Protein AF-A0A0J6RA51-F1 (afdb_monomer_lite)

Sequence (101 aa):
MATGAFDADDADVRNNLGLMGLLDVNSGDGRYRLTATLEPEIEGVDDVQAWVLEMELVTLATGQVLRCKQAGVAYAGPTPGSHLRRLLANGQLQGYLQLAA

Radius of gyration: 13.95 Å; chains: 1; bounding box: 34×32×35 Å

pLDDT: mean 75.6, std 16.74, range [30.94, 93.31]

Secondary structure (DSSP, 8-state):
----SB--TT--S---SSS-EEEEEEBTTSSEEEEEEEEE---SS-S--EEEEEEEEEETTTTEEEEEEEEEEE--SS-HHHHHHHHHHTTTHHHHHHTT-

Foldseek 3Di:
DDPAQWDQPPQDDPLPPLFKAWGWTAGPVRQKIKIKMKGFDPDDDDDQRKIKIWMWIAGPVPRDIQIFIDIRDDDDDSHVNVVVVVCNNVVVVVVRSVVRD

Structure (mmCIF, N/CA/C/O backbone):
data_AF-A0A0J6RA51-F1
#
_entry.id   AF-A0A0J6RA51-F1
#
loop_
_atom_site.group_PDB
_atom_site.id
_atom_site.type_symbol
_atom_site.label_atom_id
_atom_site.label_alt_id
_atom_site.label_comp_id
_atom_site.label_asym_id
_atom_site.label_entity_id
_atom_site.label_seq_id
_atom_site.pdbx_PDB_ins_code
_atom_site.Cartn_x
_atom_site.Cartn_y
_atom_site.Cartn_z
_atom_site.occupancy
_atom_site.B_iso_or_equiv
_atom_site.auth_seq_id
_atom_site.auth_comp_id
_atom_site.auth_asym_id
_atom_site.auth_atom_id
_atom_site.pdbx_PDB_model_num
ATOM 1 N N . MET A 1 1 ? -7.258 -21.795 6.452 1.00 34.25 1 MET A N 1
ATOM 2 C CA . MET A 1 1 ? -6.183 -20.788 6.545 1.00 34.25 1 MET A CA 1
ATOM 3 C C . MET A 1 1 ? -6.513 -19.699 5.541 1.00 34.25 1 MET A C 1
ATOM 5 O O . MET A 1 1 ? -6.272 -19.897 4.363 1.00 34.25 1 MET A O 1
ATOM 9 N N . ALA A 1 2 ? -7.190 -18.638 5.978 1.00 30.94 2 ALA A N 1
ATOM 10 C CA . ALA A 1 2 ? -7.552 -17.506 5.128 1.00 30.94 2 ALA A CA 1
ATOM 11 C C . ALA A 1 2 ? -6.718 -16.309 5.590 1.00 30.94 2 ALA A C 1
ATOM 13 O O . ALA A 1 2 ? -7.063 -15.616 6.542 1.00 30.94 2 ALA A O 1
ATOM 14 N N . THR A 1 3 ? -5.544 -16.161 4.986 1.00 44.84 3 THR A N 1
ATOM 15 C CA . THR A 1 3 ? -4.705 -14.969 5.097 1.00 44.84 3 THR A CA 1
ATOM 16 C C . THR A 1 3 ? -5.309 -13.904 4.193 1.00 44.84 3 THR A C 1
ATOM 18 O O . THR A 1 3 ? -5.135 -13.953 2.981 1.00 44.84 3 THR A O 1
ATOM 21 N N . GLY A 1 4 ? -6.069 -12.982 4.772 1.00 45.62 4 GLY A N 1
ATOM 22 C CA . GLY A 1 4 ? -6.691 -11.895 4.024 1.00 45.62 4 GLY A CA 1
ATOM 23 C C . GLY A 1 4 ? -7.391 -10.937 4.969 1.00 45.62 4 GLY A C 1
ATOM 24 O O . GLY A 1 4 ? -8.611 -10.913 5.030 1.00 45.62 4 GLY A O 1
ATOM 25 N N . ALA A 1 5 ? -6.616 -10.201 5.770 1.00 58.25 5 ALA A N 1
ATOM 26 C CA . ALA A 1 5 ? -7.166 -9.176 6.655 1.00 58.25 5 ALA A CA 1
ATOM 27 C C . ALA A 1 5 ? -7.679 -7.951 5.884 1.00 58.25 5 ALA A C 1
ATOM 29 O O . ALA A 1 5 ? -8.396 -7.154 6.467 1.00 58.25 5 ALA A O 1
ATOM 30 N N . PHE A 1 6 ? -7.333 -7.804 4.605 1.00 54.84 6 PHE A N 1
ATOM 31 C CA . PHE A 1 6 ? -7.682 -6.665 3.762 1.00 54.84 6 PHE A CA 1
ATOM 32 C C . PHE A 1 6 ? -8.427 -7.166 2.528 1.00 54.84 6 PHE A C 1
ATOM 34 O O . PHE A 1 6 ? -7.920 -8.046 1.830 1.00 54.84 6 PHE A O 1
ATOM 41 N N . ASP A 1 7 ? -9.614 -6.612 2.291 1.00 58.34 7 ASP A N 1
ATOM 42 C CA . ASP A 1 7 ? -10.388 -6.855 1.078 1.00 58.34 7 A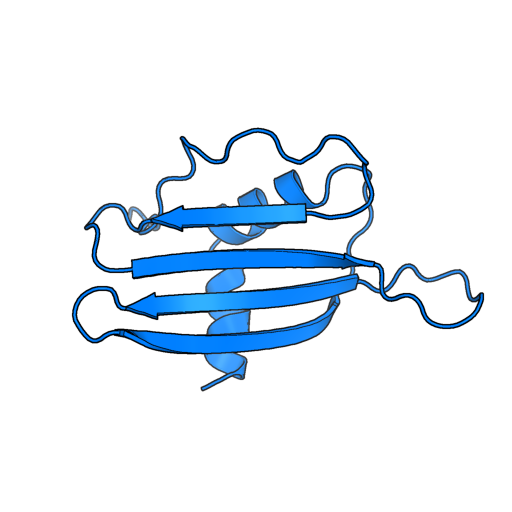SP A CA 1
ATOM 43 C C . ASP A 1 7 ? -10.069 -5.743 0.072 1.00 58.34 7 ASP A C 1
ATOM 45 O O . ASP A 1 7 ? -10.068 -4.561 0.418 1.00 58.34 7 ASP A O 1
ATOM 49 N N . ALA A 1 8 ? -9.691 -6.118 -1.148 1.00 54.72 8 ALA A N 1
ATOM 50 C CA . ALA A 1 8 ? -9.106 -5.205 -2.134 1.00 54.72 8 ALA A CA 1
ATOM 51 C C . ALA A 1 8 ? -10.122 -4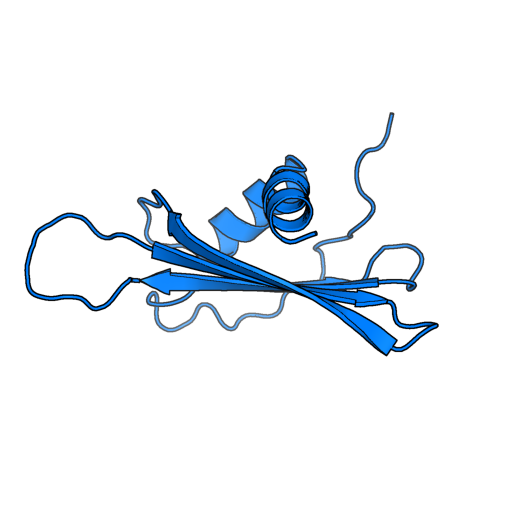.713 -3.184 1.00 54.72 8 ALA A C 1
ATOM 53 O O . ALA A 1 8 ? -9.713 -4.240 -4.250 1.00 54.72 8 ALA A O 1
ATOM 54 N N . ASP A 1 9 ? -11.420 -4.854 -2.902 1.00 53.34 9 ASP A N 1
ATOM 55 C CA . ASP A 1 9 ? -12.499 -4.708 -3.888 1.00 53.34 9 ASP A CA 1
ATOM 56 C C . ASP A 1 9 ? -12.727 -3.252 -4.351 1.00 53.34 9 ASP A C 1
ATOM 58 O O . ASP A 1 9 ? -13.134 -3.034 -5.488 1.00 53.34 9 ASP A O 1
ATOM 62 N N . ASP A 1 10 ? -12.359 -2.246 -3.543 1.00 48.16 10 ASP A N 1
ATOM 63 C CA . ASP A 1 10 ? -12.772 -0.840 -3.754 1.00 48.16 10 ASP A CA 1
ATOM 64 C C . ASP A 1 10 ? -11.610 0.143 -4.034 1.00 48.16 10 ASP A C 1
ATOM 66 O O . ASP A 1 10 ? -11.650 1.331 -3.711 1.00 48.16 10 ASP A O 1
ATOM 70 N N . ALA A 1 11 ? -10.512 -0.345 -4.621 1.00 46.78 11 ALA A N 1
ATOM 71 C CA . ALA A 1 11 ? -9.385 0.504 -5.016 1.00 46.78 11 ALA A CA 1
ATOM 72 C C . ALA A 1 11 ? -9.688 1.214 -6.350 1.00 46.78 11 ALA A C 1
ATOM 74 O O . ALA A 1 11 ? -9.282 0.764 -7.430 1.00 46.78 11 ALA A O 1
ATOM 75 N N . ASP A 1 12 ? -10.429 2.313 -6.242 1.00 50.12 12 ASP A N 1
ATOM 76 C CA . ASP A 1 12 ? -10.899 3.137 -7.347 1.00 50.12 12 ASP A CA 1
ATOM 77 C C . ASP A 1 12 ? -9.761 3.757 -8.185 1.00 50.12 12 ASP A C 1
ATOM 79 O O . ASP A 1 12 ? -8.634 4.013 -7.745 1.00 50.12 12 ASP A O 1
ATOM 83 N N . VAL A 1 13 ? -10.070 3.965 -9.458 1.00 43.91 13 VAL A N 1
ATOM 84 C CA . VAL A 1 13 ? -9.149 4.165 -10.582 1.00 43.91 13 VAL A CA 1
ATOM 85 C C . VAL A 1 13 ? -8.402 5.508 -10.508 1.00 43.91 13 VAL A C 1
ATOM 87 O O . VAL A 1 13 ? -8.811 6.504 -11.097 1.00 43.91 13 VAL A O 1
ATOM 90 N N . ARG A 1 14 ? -7.234 5.544 -9.853 1.00 45.75 14 ARG A N 1
ATOM 91 C CA . ARG A 1 14 ? -6.241 6.639 -10.005 1.00 45.75 14 ARG A CA 1
ATOM 92 C C . ARG A 1 14 ? -4.990 6.246 -10.797 1.00 45.75 14 ARG A C 1
ATOM 94 O O . ARG A 1 14 ? -4.023 6.996 -10.862 1.00 45.75 14 ARG A O 1
ATOM 101 N N . ASN A 1 15 ? -5.032 5.101 -11.472 1.00 45.59 15 ASN A N 1
ATOM 102 C CA . ASN A 1 15 ? -3.944 4.547 -12.285 1.00 45.59 15 ASN A CA 1
ATOM 103 C C . ASN A 1 15 ? -3.836 5.178 -13.698 1.00 45.59 15 ASN A C 1
ATOM 105 O O . ASN A 1 15 ? -3.430 4.506 -14.640 1.00 45.59 15 ASN A O 1
ATOM 109 N N . ASN A 1 16 ? -4.249 6.439 -13.890 1.00 44.56 16 ASN A N 1
ATOM 110 C CA . ASN A 1 16 ? -4.481 7.003 -15.233 1.00 44.56 16 ASN A CA 1
ATOM 111 C C . ASN A 1 16 ? -3.318 7.825 -15.819 1.00 44.56 16 ASN A C 1
ATOM 113 O O . ASN A 1 16 ? -3.478 8.439 -16.869 1.00 44.56 16 ASN A O 1
ATOM 117 N N . LEU A 1 17 ? -2.147 7.834 -15.171 1.00 48.78 17 LEU A N 1
ATOM 118 C CA . LEU A 1 17 ? -0.943 8.495 -15.702 1.00 48.78 17 LEU A CA 1
ATOM 119 C C . LEU A 1 17 ? 0.283 7.572 -15.807 1.00 48.78 17 LEU A C 1
ATOM 121 O O . LEU A 1 17 ? 1.328 8.028 -16.248 1.00 48.78 17 LEU A O 1
ATOM 125 N N . GLY A 1 18 ? 0.183 6.290 -15.423 1.00 54.66 18 GLY A N 1
ATOM 126 C CA . GLY A 1 18 ? 1.262 5.297 -15.592 1.00 54.66 18 GLY A CA 1
ATOM 127 C C . GLY A 1 18 ? 2.537 5.526 -14.765 1.00 54.66 18 GLY A C 1
ATOM 128 O O . GLY A 1 18 ? 3.478 4.750 -14.887 1.00 54.66 18 GLY A O 1
ATOM 129 N N . LEU A 1 19 ? 2.577 6.564 -13.924 1.00 64.44 19 LEU A N 1
ATOM 130 C CA . LEU A 1 19 ? 3.786 7.000 -13.216 1.00 64.44 19 LEU A CA 1
ATOM 131 C C . LEU A 1 19 ? 3.789 6.676 -11.714 1.00 64.44 19 LEU A C 1
ATOM 133 O O . LEU A 1 19 ? 4.806 6.873 -11.069 1.00 64.44 19 LEU A O 1
ATOM 137 N N . MET A 1 20 ? 2.683 6.190 -11.142 1.00 78.25 20 MET A N 1
ATOM 138 C CA . MET A 1 20 ? 2.576 5.917 -9.703 1.00 78.25 20 MET A CA 1
ATOM 139 C C . MET A 1 20 ? 1.538 4.830 -9.420 1.00 78.25 20 MET A C 1
ATOM 141 O O . MET A 1 20 ? 0.468 4.797 -10.031 1.00 78.25 20 MET A O 1
ATOM 145 N N . GLY A 1 21 ? 1.850 3.945 -8.476 1.00 84.38 21 GLY A N 1
ATOM 146 C CA . GLY A 1 21 ? 0.909 2.998 -7.890 1.00 84.38 21 GLY A CA 1
ATOM 147 C C . GLY A 1 21 ? 0.357 3.534 -6.579 1.00 84.38 21 GLY A C 1
ATOM 148 O O . GLY A 1 21 ? 1.120 4.016 -5.753 1.00 84.38 21 GLY A O 1
ATOM 149 N N . LEU A 1 22 ? -0.954 3.412 -6.380 1.00 88.31 22 LEU A N 1
ATOM 150 C CA . LEU A 1 22 ? -1.620 3.701 -5.113 1.00 88.31 22 LEU A CA 1
ATOM 151 C C . LEU A 1 22 ? -2.503 2.511 -4.735 1.00 88.31 22 LEU A C 1
ATOM 153 O O . LEU A 1 22 ? -3.236 1.976 -5.572 1.00 88.31 22 LEU A O 1
ATOM 157 N N . LEU A 1 23 ? -2.428 2.121 -3.472 1.00 87.81 23 LEU A N 1
ATOM 158 C CA . LEU A 1 23 ? -3.286 1.149 -2.820 1.00 87.81 23 LEU A CA 1
ATOM 159 C C . LEU A 1 23 ? -3.813 1.794 -1.540 1.00 87.81 23 LEU A C 1
ATOM 161 O O . LEU A 1 23 ? -3.027 2.255 -0.723 1.00 87.81 23 LEU A O 1
ATOM 165 N N . ASP A 1 24 ? -5.125 1.823 -1.371 1.00 89.00 24 ASP A N 1
ATOM 166 C CA . ASP A 1 24 ? -5.788 2.316 -0.165 1.00 89.00 24 ASP A CA 1
ATOM 167 C C . ASP A 1 24 ? -6.893 1.319 0.167 1.00 89.00 24 ASP A C 1
ATOM 169 O O . ASP A 1 24 ? -7.800 1.112 -0.640 1.00 89.00 24 ASP A O 1
ATOM 173 N N . VAL A 1 25 ? -6.745 0.607 1.282 1.00 89.00 25 VAL A N 1
ATOM 174 C CA . VAL A 1 25 ? -7.633 -0.495 1.664 1.00 89.00 25 VAL A CA 1
ATOM 175 C C . VAL A 1 25 ? -7.942 -0.456 3.152 1.00 89.00 25 VAL A C 1
ATOM 177 O O . VAL A 1 25 ? -7.086 -0.146 3.983 1.00 89.00 25 VAL A O 1
ATOM 180 N N . ASN A 1 26 ? -9.169 -0.835 3.498 1.00 87.75 26 ASN A N 1
ATOM 181 C CA . ASN A 1 26 ? -9.555 -1.090 4.880 1.00 87.75 26 ASN A CA 1
ATOM 182 C C . ASN A 1 26 ? -9.438 -2.581 5.185 1.00 87.75 26 ASN A C 1
ATOM 184 O O . ASN A 1 26 ? -9.594 -3.433 4.305 1.00 87.75 26 ASN A O 1
ATOM 188 N N . SER A 1 27 ? -9.161 -2.912 6.441 1.00 86.00 27 SER A N 1
ATOM 189 C CA . SER A 1 27 ? -9.249 -4.296 6.875 1.00 86.00 27 SER A CA 1
ATOM 190 C C . SER A 1 27 ? -10.707 -4.766 6.862 1.00 86.00 27 SER A C 1
ATOM 192 O O . SER A 1 27 ? -11.622 -3.978 7.099 1.00 86.00 27 SER A O 1
ATOM 194 N N . GLY A 1 28 ? -10.945 -6.057 6.627 1.00 83.94 28 GLY A N 1
ATOM 195 C CA . GLY A 1 28 ? -12.294 -6.633 6.600 1.00 83.94 28 GLY A CA 1
ATOM 196 C C . GLY A 1 28 ? -13.036 -6.525 7.939 1.00 83.94 28 GLY A C 1
ATOM 197 O O . GLY A 1 28 ? -14.261 -6.563 7.975 1.00 83.94 28 GLY A O 1
ATOM 198 N N . ASP A 1 29 ? -12.307 -6.346 9.045 1.00 85.25 29 ASP A N 1
ATOM 199 C CA . ASP A 1 29 ? -12.861 -6.064 10.374 1.00 85.25 29 ASP A CA 1
ATOM 200 C C . ASP A 1 29 ? -13.011 -4.559 10.682 1.00 85.25 29 ASP A C 1
ATOM 202 O O . ASP A 1 29 ? -13.441 -4.197 11.779 1.00 85.25 29 ASP A O 1
ATOM 206 N N . GLY A 1 30 ? -12.646 -3.682 9.741 1.00 84.25 30 GLY A N 1
ATOM 207 C CA . GLY A 1 30 ? -12.761 -2.228 9.853 1.00 84.25 30 GLY A CA 1
ATOM 208 C C . GLY A 1 30 ? -11.854 -1.591 10.908 1.00 84.25 30 GLY A C 1
ATOM 209 O O . GLY A 1 30 ? -12.098 -0.457 11.313 1.00 84.25 30 GLY A O 1
ATOM 210 N N . ARG A 1 31 ? -10.836 -2.299 11.407 1.00 89.50 31 ARG A N 1
ATOM 211 C CA . ARG A 1 31 ? -9.936 -1.794 12.460 1.00 89.50 31 ARG A CA 1
ATOM 212 C C . ARG A 1 31 ? -8.734 -1.035 11.927 1.00 89.50 31 ARG A C 1
ATOM 214 O O . ARG A 1 31 ? -8.175 -0.208 12.650 1.00 89.50 31 ARG A O 1
ATOM 221 N N . TYR A 1 32 ? -8.334 -1.318 10.695 1.00 89.31 32 TYR A N 1
ATOM 222 C CA . TYR A 1 32 ? -7.118 -0.792 10.102 1.00 89.31 32 TYR A CA 1
ATOM 223 C C . TYR A 1 32 ? -7.390 -0.202 8.726 1.00 89.31 32 TYR A C 1
ATOM 225 O O . TYR A 1 32 ? -8.209 -0.721 7.971 1.00 89.31 32 TYR A O 1
ATOM 233 N N . ARG A 1 33 ? -6.635 0.839 8.384 1.00 90.94 33 ARG A N 1
ATOM 234 C CA . ARG A 1 33 ? -6.523 1.356 7.021 1.00 90.94 33 ARG A CA 1
ATOM 235 C C . ARG A 1 33 ? -5.069 1.300 6.593 1.00 90.94 33 ARG A C 1
ATOM 237 O O . ARG A 1 33 ? -4.209 1.792 7.318 1.00 90.94 33 ARG A O 1
ATOM 244 N N . LEU A 1 34 ? -4.805 0.688 5.448 1.00 90.06 34 LEU A N 1
ATOM 245 C CA . LEU A 1 34 ? -3.483 0.608 4.847 1.00 90.06 34 LEU A CA 1
ATOM 246 C C . LEU A 1 34 ? -3.469 1.439 3.567 1.00 90.06 34 LEU A C 1
ATOM 248 O O . LEU A 1 34 ? -4.189 1.130 2.620 1.00 90.06 34 LEU A O 1
ATOM 252 N N . THR A 1 35 ? -2.587 2.428 3.536 1.00 91.44 35 THR A N 1
ATOM 253 C CA . THR A 1 35 ? -2.222 3.170 2.333 1.00 91.44 35 THR A CA 1
ATOM 254 C C . THR A 1 35 ? -0.828 2.730 1.908 1.00 91.44 35 THR A C 1
ATOM 256 O O . THR A 1 35 ? 0.074 2.677 2.738 1.00 91.44 35 THR A O 1
ATOM 259 N N . ALA A 1 36 ? -0.624 2.419 0.634 1.00 90.06 36 ALA A N 1
ATOM 260 C CA . ALA A 1 36 ? 0.691 2.170 0.061 1.00 90.06 36 ALA A CA 1
ATOM 261 C C . ALA A 1 36 ? 0.835 2.900 -1.275 1.00 90.06 36 ALA A C 1
ATOM 263 O O . ALA A 1 36 ? -0.065 2.850 -2.117 1.00 90.06 36 ALA A O 1
ATOM 264 N N . THR A 1 37 ? 1.973 3.552 -1.477 1.00 90.44 37 THR A N 1
ATOM 265 C CA . THR A 1 37 ? 2.345 4.203 -2.732 1.00 90.44 37 THR A CA 1
ATOM 266 C C . THR A 1 37 ? 3.624 3.595 -3.275 1.00 90.44 37 THR A C 1
ATOM 268 O O . THR A 1 37 ? 4.514 3.201 -2.527 1.00 90.44 37 THR A O 1
ATOM 271 N N . LEU A 1 38 ? 3.695 3.479 -4.595 1.00 88.94 38 LEU A N 1
ATOM 272 C CA . LEU A 1 38 ? 4.880 3.026 -5.306 1.00 88.94 38 LEU A CA 1
ATOM 273 C C . LEU A 1 38 ? 5.191 4.051 -6.388 1.00 88.94 38 LEU A C 1
ATOM 275 O O . LEU A 1 38 ? 4.439 4.177 -7.357 1.00 88.94 38 LEU A O 1
ATOM 279 N N . GLU A 1 39 ? 6.280 4.782 -6.203 1.00 87.31 39 GLU A N 1
ATOM 280 C CA . GLU A 1 39 ? 6.694 5.895 -7.060 1.00 87.31 39 GLU A CA 1
ATOM 281 C C . GLU A 1 39 ? 8.097 5.638 -7.620 1.00 87.31 39 GLU A C 1
ATOM 283 O O . GLU A 1 39 ? 8.917 5.034 -6.930 1.00 87.31 39 GLU A O 1
ATOM 288 N N . PRO A 1 40 ? 8.400 6.041 -8.863 1.00 82.69 40 PRO A N 1
ATOM 289 C CA . PRO A 1 40 ? 9.748 5.934 -9.396 1.00 82.69 40 PRO A CA 1
ATOM 290 C C . PRO A 1 40 ? 10.676 6.879 -8.626 1.00 82.69 40 PRO A C 1
ATOM 292 O O . PRO A 1 40 ? 10.334 8.030 -8.356 1.00 82.69 40 PRO A O 1
ATOM 295 N N . GLU A 1 41 ? 11.865 6.398 -8.289 1.00 79.31 41 GLU A N 1
ATOM 296 C CA . GLU A 1 41 ? 12.937 7.216 -7.741 1.00 79.31 41 GLU A CA 1
ATOM 297 C C . GLU A 1 41 ? 13.469 8.119 -8.859 1.00 79.31 41 GLU A C 1
ATOM 299 O O . GLU A 1 41 ? 13.987 7.651 -9.872 1.00 79.31 41 GLU A O 1
ATOM 304 N N . ILE A 1 42 ? 13.279 9.431 -8.715 1.00 68.69 42 ILE A N 1
ATOM 305 C CA . ILE A 1 42 ? 13.764 10.418 -9.681 1.00 68.69 42 ILE A CA 1
ATOM 306 C C . ILE A 1 42 ? 15.149 10.878 -9.213 1.00 68.69 42 ILE A C 1
ATOM 308 O O . ILE A 1 42 ? 15.299 11.980 -8.689 1.00 68.69 42 ILE A O 1
ATOM 312 N N . GLU A 1 43 ? 16.162 10.029 -9.380 1.00 56.97 43 GLU A N 1
ATOM 313 C CA . GLU A 1 43 ? 17.570 10.432 -9.279 1.00 56.97 43 GLU A CA 1
ATOM 314 C C . GLU A 1 43 ? 18.304 10.197 -10.601 1.00 56.97 43 GLU A C 1
ATOM 316 O O . GLU A 1 43 ? 17.907 9.374 -11.420 1.00 56.97 43 GLU A O 1
ATOM 321 N N . GLY A 1 44 ? 19.300 11.049 -10.854 1.00 55.34 44 GLY A N 1
ATOM 322 C CA . GLY A 1 44 ? 19.838 11.357 -12.177 1.00 55.34 44 GLY A CA 1
ATOM 323 C C . GLY A 1 44 ? 20.112 10.150 -13.074 1.00 55.34 44 GLY A C 1
ATOM 324 O O . GLY A 1 44 ? 20.852 9.259 -12.696 1.00 55.34 44 GLY A O 1
ATOM 325 N N . VAL A 1 45 ? 19.529 10.209 -14.277 1.00 50.38 45 VAL A N 1
ATOM 326 C CA . VAL A 1 45 ? 19.902 9.544 -15.542 1.00 50.38 45 VAL A CA 1
ATOM 327 C C . VAL A 1 45 ? 20.841 8.335 -15.403 1.00 50.38 45 VAL A C 1
ATOM 329 O O . VAL A 1 45 ? 21.948 8.357 -15.925 1.00 50.38 45 VAL A O 1
ATOM 332 N N . ASP A 1 46 ? 20.389 7.266 -14.759 1.00 49.56 46 ASP A N 1
ATOM 333 C CA . ASP A 1 46 ? 20.987 5.945 -14.934 1.00 49.56 46 ASP A CA 1
ATOM 334 C C . ASP A 1 46 ? 19.885 4.878 -14.920 1.00 49.56 46 ASP A C 1
ATOM 336 O O . ASP A 1 46 ? 18.941 4.922 -14.136 1.00 49.56 46 ASP A O 1
ATOM 340 N N . ASP A 1 47 ? 19.991 3.956 -15.875 1.00 52.91 47 ASP A N 1
ATOM 341 C CA . ASP A 1 47 ? 18.961 3.088 -16.474 1.00 52.91 47 ASP A CA 1
ATOM 342 C C . ASP A 1 47 ? 18.273 2.060 -15.543 1.00 52.91 47 ASP A C 1
ATOM 344 O O . ASP A 1 47 ? 17.593 1.137 -16.001 1.00 52.91 47 ASP A O 1
ATOM 348 N N . VAL A 1 48 ? 18.412 2.187 -14.223 1.00 54.88 48 VAL A N 1
ATOM 349 C CA . VAL A 1 48 ? 17.709 1.339 -13.257 1.00 54.88 48 VAL A CA 1
ATOM 350 C C . VAL A 1 48 ? 16.578 2.158 -12.656 1.00 54.88 48 VAL A C 1
ATOM 352 O O . VAL A 1 48 ? 16.807 2.973 -11.770 1.00 54.88 48 VAL A O 1
ATOM 355 N N . GLN A 1 49 ? 15.342 1.932 -13.119 1.00 65.31 49 GLN A N 1
ATOM 356 C CA . GLN A 1 49 ? 14.149 2.433 -12.429 1.00 65.31 49 GLN A CA 1
ATOM 357 C C . GLN A 1 49 ? 14.088 1.800 -11.034 1.00 65.31 49 GLN A C 1
ATOM 359 O O . GLN A 1 49 ? 13.496 0.738 -10.839 1.00 65.31 49 GLN A O 1
ATOM 364 N N . ALA A 1 50 ? 14.748 2.425 -10.067 1.00 76.44 50 ALA A N 1
ATOM 365 C CA . ALA A 1 50 ? 14.510 2.182 -8.664 1.00 76.44 50 ALA A CA 1
ATOM 366 C C . ALA A 1 50 ? 13.153 2.792 -8.306 1.00 76.44 50 ALA A C 1
ATOM 368 O O . ALA A 1 50 ? 12.758 3.823 -8.850 1.00 76.44 50 ALA A O 1
ATOM 369 N N . TRP A 1 51 ? 12.401 2.119 -7.440 1.00 86.38 51 TRP A N 1
ATOM 370 C CA . TRP A 1 51 ? 11.118 2.614 -6.958 1.00 86.38 51 TRP A CA 1
ATOM 371 C C . TRP A 1 51 ? 11.165 2.803 -5.450 1.00 86.38 51 TRP A C 1
ATOM 373 O O . TRP A 1 51 ? 11.848 2.081 -4.720 1.00 86.38 51 TRP A O 1
ATOM 383 N N . VAL A 1 52 ? 10.402 3.775 -4.986 1.00 89.06 52 VAL A N 1
ATOM 384 C CA . VAL A 1 52 ? 10.172 4.062 -3.582 1.00 89.06 52 VAL A CA 1
ATOM 385 C C . VAL A 1 52 ? 8.799 3.512 -3.219 1.00 89.06 52 VAL A C 1
ATOM 387 O O . VAL A 1 52 ? 7.789 3.914 -3.796 1.00 89.06 52 VAL A O 1
ATOM 390 N N . LEU A 1 53 ? 8.770 2.576 -2.271 1.00 90.69 53 LEU A N 1
ATOM 391 C CA . LEU A 1 53 ? 7.550 2.100 -1.628 1.00 90.69 53 LEU A CA 1
ATOM 392 C C . LEU A 1 53 ? 7.357 2.876 -0.330 1.00 90.69 53 LEU A C 1
ATOM 394 O O . LEU A 1 53 ? 8.161 2.740 0.595 1.00 90.69 53 LEU A O 1
ATOM 398 N N . GLU A 1 54 ? 6.277 3.638 -0.233 1.00 92.12 54 GLU A N 1
ATOM 399 C CA . GLU A 1 54 ? 5.829 4.202 1.037 1.00 92.12 54 GLU A CA 1
ATOM 400 C C . GLU A 1 54 ? 4.568 3.487 1.493 1.00 92.12 54 GLU A C 1
ATOM 402 O O . GLU A 1 54 ? 3.719 3.101 0.692 1.00 92.12 54 GLU A O 1
ATOM 407 N N . MET A 1 55 ? 4.447 3.281 2.797 1.00 92.06 55 MET A N 1
ATOM 408 C CA . MET A 1 55 ? 3.274 2.667 3.391 1.00 92.06 55 MET A CA 1
ATOM 409 C C . MET A 1 55 ? 2.911 3.355 4.691 1.00 92.06 55 MET A C 1
ATOM 411 O O . MET A 1 55 ? 3.775 3.698 5.498 1.00 92.06 55 MET A O 1
ATOM 415 N N . GLU A 1 56 ? 1.615 3.467 4.921 1.00 92.62 56 GLU A N 1
ATOM 416 C CA . GLU A 1 56 ? 1.023 3.975 6.140 1.00 92.62 56 GLU A CA 1
ATOM 417 C C . GLU A 1 56 ? -0.083 3.021 6.590 1.00 92.62 56 GLU A C 1
ATOM 419 O O . GLU A 1 56 ? -1.055 2.798 5.872 1.00 92.62 56 GLU A O 1
ATOM 424 N N . LEU A 1 57 ? 0.056 2.460 7.789 1.00 91.44 57 LEU A N 1
ATOM 425 C CA . LEU A 1 57 ? -0.984 1.687 8.454 1.00 91.44 57 LEU A CA 1
ATOM 426 C C . LEU A 1 57 ? -1.550 2.507 9.613 1.00 91.44 57 LEU A C 1
ATOM 428 O O . LEU A 1 57 ? -0.838 2.818 10.568 1.00 91.44 57 LEU A O 1
ATOM 432 N N . VAL A 1 58 ? -2.841 2.811 9.553 1.00 93.31 58 VAL A N 1
ATOM 433 C CA . VAL A 1 58 ? -3.570 3.525 10.603 1.00 93.31 58 VAL A CA 1
ATOM 434 C C . VAL A 1 58 ? -4.454 2.547 11.365 1.00 93.31 58 VAL A C 1
ATOM 436 O O . VAL A 1 58 ? -5.291 1.864 10.779 1.00 93.31 58 VAL A O 1
ATOM 439 N N . THR A 1 59 ? -4.306 2.506 12.688 1.00 92.44 59 THR A N 1
ATOM 440 C CA . THR A 1 59 ? -5.240 1.818 13.587 1.00 92.44 59 THR A CA 1
ATOM 441 C C . THR A 1 59 ? -6.397 2.761 13.892 1.00 92.44 59 THR A C 1
ATOM 443 O O . THR A 1 59 ? -6.233 3.728 14.632 1.00 92.44 59 THR A O 1
ATOM 446 N N . LEU A 1 60 ? -7.578 2.493 13.338 1.00 89.38 60 LEU A N 1
ATOM 447 C CA . LEU A 1 60 ? -8.708 3.430 13.367 1.00 89.38 60 LEU A CA 1
ATOM 448 C C . LEU A 1 60 ? -9.265 3.663 14.779 1.00 89.38 60 LEU A C 1
ATOM 450 O O . LEU A 1 60 ? -9.758 4.747 15.075 1.00 89.38 60 LEU A O 1
ATOM 454 N N . ALA A 1 61 ? -9.141 2.679 15.673 1.00 89.00 61 ALA A N 1
ATOM 455 C CA . ALA A 1 61 ? -9.613 2.794 17.053 1.00 89.00 61 ALA A CA 1
ATOM 456 C C . ALA A 1 61 ? -8.744 3.718 17.928 1.00 89.00 61 ALA A C 1
ATOM 458 O O . ALA A 1 61 ? -9.256 4.353 18.846 1.00 89.00 61 ALA A O 1
ATOM 459 N N . THR A 1 62 ? -7.433 3.769 17.677 1.00 91.38 62 THR A N 1
ATOM 460 C CA . THR A 1 62 ? -6.469 4.511 18.511 1.00 91.38 62 THR A CA 1
ATOM 461 C C . THR A 1 62 ? -5.873 5.722 17.801 1.00 91.38 62 THR A C 1
ATOM 463 O O . THR A 1 62 ? -5.232 6.547 18.445 1.00 91.38 62 THR A O 1
ATOM 466 N N . GLY A 1 63 ? -6.041 5.824 16.481 1.00 89.44 63 GLY A N 1
ATOM 467 C CA . GLY A 1 63 ? -5.343 6.794 15.641 1.00 89.44 63 GLY A CA 1
ATOM 468 C C . GLY A 1 63 ? -3.843 6.522 15.511 1.00 89.44 63 GLY A C 1
ATOM 469 O O . GLY A 1 63 ? -3.120 7.368 14.994 1.00 89.44 63 GLY A O 1
ATOM 470 N N . GLN A 1 64 ? -3.350 5.371 15.986 1.00 91.44 64 GLN A N 1
ATOM 471 C CA . GLN A 1 64 ? -1.935 5.029 15.881 1.00 91.44 64 GLN A CA 1
ATOM 472 C C . GLN A 1 64 ? -1.551 4.835 14.416 1.00 91.44 64 GLN A C 1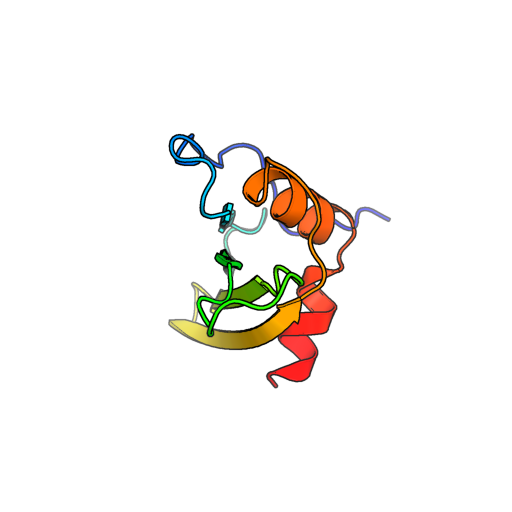
ATOM 474 O O . GLN A 1 64 ? -2.222 4.101 13.692 1.00 91.44 64 GLN A O 1
ATOM 479 N N . VAL A 1 65 ? -0.443 5.453 14.013 1.00 90.62 65 VAL A N 1
ATOM 480 C CA . VAL A 1 65 ? 0.072 5.392 12.646 1.00 90.62 65 VAL A CA 1
ATOM 481 C C . VAL A 1 65 ? 1.427 4.695 12.646 1.00 90.62 65 VAL A C 1
ATOM 483 O O . VAL A 1 65 ? 2.326 5.082 13.391 1.00 90.62 65 VAL A O 1
ATOM 486 N N . LEU A 1 66 ? 1.576 3.684 11.795 1.00 90.31 66 LEU A N 1
ATOM 487 C CA . LEU A 1 66 ? 2.853 3.060 11.460 1.00 90.31 66 LEU A CA 1
ATOM 488 C C . LEU A 1 66 ? 3.212 3.442 10.028 1.00 90.31 66 LEU A C 1
ATOM 490 O O . LEU A 1 66 ? 2.398 3.263 9.124 1.00 90.31 66 LEU A O 1
ATOM 494 N N . ARG A 1 67 ? 4.418 3.973 9.821 1.00 90.75 67 ARG A N 1
ATOM 495 C CA . ARG A 1 67 ? 4.897 4.417 8.507 1.00 90.75 67 ARG A CA 1
ATOM 496 C C . ARG A 1 67 ? 6.171 3.694 8.134 1.00 90.75 67 ARG A C 1
ATOM 498 O O . ARG A 1 67 ? 7.067 3.587 8.960 1.00 90.75 67 ARG A O 1
ATOM 505 N N . CYS A 1 68 ? 6.263 3.271 6.883 1.00 89.69 68 CYS A N 1
ATOM 506 C CA . CYS A 1 68 ? 7.471 2.710 6.300 1.00 89.69 68 CYS A CA 1
ATOM 507 C C . CYS A 1 68 ? 7.771 3.417 4.979 1.00 89.69 68 CYS A C 1
ATOM 509 O O . CYS A 1 68 ? 6.855 3.708 4.213 1.00 89.69 68 CYS A O 1
ATOM 511 N N . LYS A 1 69 ? 9.052 3.673 4.714 1.00 89.81 69 LYS A N 1
ATOM 512 C CA . LYS A 1 69 ? 9.546 4.148 3.423 1.00 89.81 69 LYS A CA 1
ATOM 513 C C . LYS A 1 69 ? 10.759 3.315 3.038 1.00 89.81 69 LYS A C 1
ATOM 515 O O . LYS A 1 69 ? 11.759 3.322 3.750 1.00 89.81 69 LYS A O 1
ATOM 520 N N . GLN A 1 70 ? 10.660 2.615 1.916 1.00 88.25 70 GLN A N 1
ATOM 521 C CA . GLN A 1 70 ? 11.705 1.752 1.387 1.00 88.25 70 GLN A CA 1
ATOM 522 C C . GLN A 1 70 ? 12.077 2.211 -0.023 1.00 88.25 70 GLN A C 1
ATOM 524 O O . GLN A 1 70 ? 11.259 2.138 -0.937 1.00 88.25 70 GLN A O 1
ATOM 529 N N . ALA A 1 71 ? 13.318 2.663 -0.194 1.00 85.25 71 ALA A N 1
ATOM 530 C CA . ALA A 1 71 ? 13.898 2.967 -1.502 1.00 85.25 71 ALA A CA 1
ATOM 531 C C . ALA A 1 71 ? 14.506 1.710 -2.151 1.00 85.25 71 ALA A C 1
ATOM 533 O O . ALA A 1 71 ? 14.708 0.688 -1.480 1.00 85.25 71 ALA A O 1
ATOM 534 N N . GLY A 1 72 ? 14.805 1.789 -3.452 1.00 80.38 72 GLY A N 1
ATOM 535 C CA . GLY A 1 72 ? 15.442 0.701 -4.202 1.00 80.38 72 GLY A CA 1
ATOM 536 C C . GLY A 1 72 ? 14.552 -0.525 -4.423 1.00 80.38 72 GLY A C 1
ATOM 537 O O . GLY A 1 72 ? 15.054 -1.636 -4.603 1.00 80.38 72 GLY A O 1
ATOM 538 N N . VAL A 1 73 ? 13.228 -0.363 -4.379 1.00 83.62 73 VAL A N 1
ATOM 539 C CA . VAL A 1 73 ? 12.285 -1.455 -4.628 1.00 83.62 73 VAL A CA 1
ATOM 540 C C . VAL A 1 73 ? 12.347 -1.831 -6.100 1.00 83.62 73 VAL A C 1
ATOM 542 O O . VAL A 1 73 ? 12.090 -1.01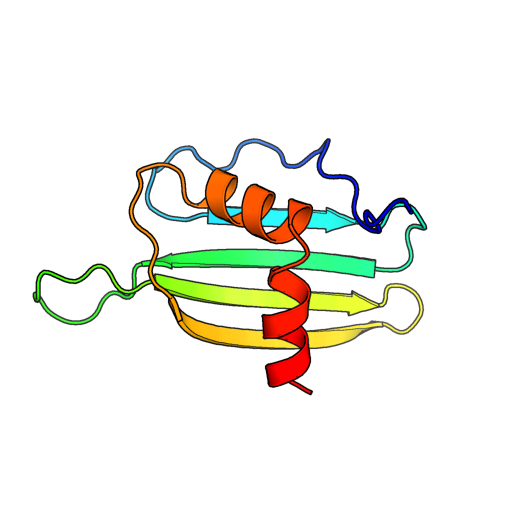7 -6.985 1.00 83.62 73 VAL A O 1
ATOM 545 N N . ALA A 1 74 ? 12.689 -3.090 -6.361 1.00 78.00 74 ALA A N 1
ATOM 546 C CA . ALA A 1 74 ? 12.717 -3.624 -7.709 1.00 78.00 74 ALA A CA 1
ATOM 547 C C . ALA A 1 74 ? 11.282 -3.801 -8.222 1.00 78.00 74 ALA A C 1
ATOM 549 O O . ALA A 1 74 ? 10.574 -4.730 -7.827 1.00 78.00 74 ALA A O 1
ATOM 550 N N . TYR A 1 75 ? 10.866 -2.924 -9.129 1.00 79.44 75 TYR A N 1
ATOM 551 C CA . TYR A 1 75 ? 9.608 -3.050 -9.843 1.00 79.44 75 TYR A CA 1
ATOM 552 C C . TYR A 1 75 ? 9.830 -2.805 -11.337 1.00 79.44 75 TYR A C 1
ATOM 554 O O . TYR A 1 75 ? 10.337 -1.769 -11.754 1.00 79.44 75 TYR A O 1
ATOM 562 N N . ALA A 1 76 ? 9.443 -3.791 -12.145 1.00 71.50 76 ALA A N 1
ATOM 563 C CA . ALA A 1 76 ? 9.501 -3.727 -13.596 1.00 71.50 76 ALA A CA 1
ATOM 564 C C . ALA A 1 76 ? 8.096 -3.979 -14.147 1.00 71.50 76 ALA A C 1
ATOM 566 O O . ALA A 1 76 ? 7.599 -5.109 -14.128 1.00 71.50 76 ALA A O 1
ATOM 567 N N . GLY A 1 77 ? 7.427 -2.922 -14.608 1.00 74.19 77 GLY A N 1
ATOM 568 C CA . GLY A 1 77 ? 6.138 -3.057 -15.273 1.00 74.19 77 GLY A CA 1
ATOM 569 C C . GLY A 1 77 ? 5.378 -1.741 -15.458 1.00 74.19 77 GLY A C 1
ATOM 570 O O . GLY A 1 77 ? 5.667 -0.747 -14.797 1.00 74.19 77 GLY A O 1
ATOM 571 N N . PRO A 1 78 ? 4.338 -1.737 -16.305 1.00 71.19 78 PRO A N 1
ATOM 572 C CA . PRO A 1 78 ? 3.548 -0.538 -16.591 1.00 71.19 78 PRO A CA 1
ATOM 573 C C . PRO A 1 7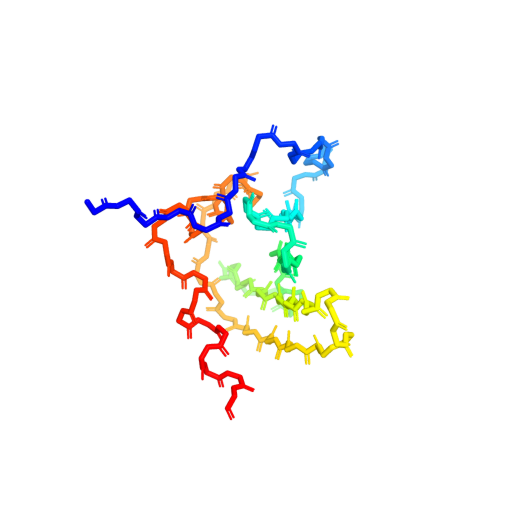8 ? 2.437 -0.247 -15.562 1.00 71.19 78 PRO A C 1
ATOM 575 O O . PRO A 1 78 ? 1.780 0.784 -15.643 1.00 71.19 78 PRO A O 1
ATOM 578 N N . THR A 1 79 ? 2.180 -1.152 -14.610 1.00 82.00 79 THR A N 1
ATOM 579 C CA . THR A 1 79 ? 1.035 -1.098 -13.678 1.00 82.00 79 THR A CA 1
ATOM 580 C C . THR A 1 79 ? 1.449 -1.196 -12.195 1.00 82.00 79 THR A C 1
ATOM 582 O O . THR A 1 79 ? 1.208 -2.231 -11.556 1.00 82.00 79 THR A O 1
ATOM 585 N N . PRO A 1 80 ? 2.065 -0.150 -11.615 1.00 83.56 80 PRO A N 1
ATOM 586 C CA . PRO A 1 80 ? 2.562 -0.177 -10.232 1.00 83.56 80 PRO A CA 1
ATOM 587 C C . PRO A 1 80 ? 1.446 -0.415 -9.200 1.00 83.56 80 PRO A C 1
ATOM 589 O O . PRO A 1 80 ? 1.643 -1.135 -8.223 1.00 83.56 80 PRO A O 1
ATOM 592 N N . GLY A 1 81 ? 0.222 0.066 -9.452 1.00 83.12 81 GLY A N 1
ATOM 593 C CA . GLY A 1 81 ? -0.934 -0.222 -8.590 1.00 83.12 81 GLY A CA 1
ATOM 594 C C . GLY A 1 81 ? -1.308 -1.713 -8.538 1.00 83.12 81 GLY A C 1
ATOM 595 O O . GLY A 1 81 ? -1.592 -2.255 -7.471 1.00 83.12 81 GLY A O 1
ATOM 596 N N . SER A 1 82 ? -1.251 -2.420 -9.672 1.00 83.88 82 SER A N 1
ATOM 597 C CA . SER A 1 82 ? -1.505 -3.870 -9.714 1.00 83.88 82 SER A CA 1
ATOM 598 C C . SER A 1 82 ? -0.411 -4.668 -9.002 1.00 83.88 82 SER A C 1
ATOM 600 O O . SER A 1 82 ? -0.689 -5.727 -8.437 1.00 83.88 82 SER A O 1
ATOM 602 N N . HIS A 1 83 ? 0.825 -4.163 -9.002 1.00 85.62 83 HIS A N 1
ATOM 603 C CA . HIS A 1 83 ? 1.917 -4.754 -8.236 1.00 85.62 83 HIS A CA 1
ATOM 604 C C . HIS A 1 83 ? 1.669 -4.648 -6.729 1.00 85.62 83 HIS A C 1
ATOM 606 O O . HIS A 1 83 ? 1.738 -5.664 -6.043 1.00 85.62 83 HIS A O 1
ATOM 612 N N . LEU A 1 84 ? 1.268 -3.472 -6.233 1.00 86.88 84 LEU A N 1
ATOM 613 C CA . LEU A 1 84 ? 0.901 -3.280 -4.825 1.00 86.88 84 LEU A CA 1
ATOM 614 C C . LEU A 1 84 ? -0.217 -4.232 -4.377 1.00 86.88 84 LEU A C 1
ATOM 616 O O . LEU A 1 84 ? -0.105 -4.860 -3.326 1.00 86.88 84 LEU A O 1
ATOM 620 N N . ARG A 1 85 ? -1.257 -4.421 -5.202 1.00 83.69 85 ARG A N 1
ATOM 621 C CA . ARG A 1 85 ? -2.327 -5.399 -4.915 1.00 83.69 85 ARG A CA 1
ATOM 622 C C . ARG A 1 85 ? -1.792 -6.824 -4.802 1.00 83.69 85 ARG A C 1
ATOM 624 O O . ARG A 1 85 ? -2.215 -7.570 -3.925 1.00 83.69 85 ARG A O 1
ATOM 631 N N . ARG A 1 86 ? -0.847 -7.206 -5.665 1.00 86.31 86 ARG A N 1
ATOM 632 C CA . ARG A 1 86 ? -0.206 -8.526 -5.608 1.00 86.31 86 ARG A CA 1
ATOM 633 C C . ARG A 1 86 ? 0.624 -8.689 -4.336 1.00 86.31 86 ARG A C 1
ATOM 635 O O . ARG A 1 86 ? 0.530 -9.731 -3.696 1.00 86.31 86 ARG A O 1
ATOM 642 N N . LEU A 1 87 ? 1.392 -7.668 -3.952 1.00 87.12 87 LEU A N 1
ATOM 643 C CA . LEU A 1 87 ? 2.152 -7.675 -2.700 1.00 87.12 87 LEU A CA 1
ATOM 644 C C . LEU A 1 87 ? 1.226 -7.812 -1.484 1.00 87.12 87 LEU A C 1
ATOM 646 O O . LEU A 1 87 ? 1.544 -8.570 -0.569 1.00 87.12 87 LEU A O 1
ATOM 650 N N . LEU A 1 88 ? 0.076 -7.127 -1.485 1.00 85.56 88 LEU A N 1
ATOM 651 C CA . LEU A 1 88 ? -0.939 -7.265 -0.439 1.00 85.56 88 LEU A CA 1
ATOM 652 C C . LEU A 1 88 ? -1.502 -8.692 -0.395 1.00 85.56 88 LEU A C 1
ATOM 654 O O . LEU A 1 88 ? -1.481 -9.320 0.661 1.00 85.56 88 LEU A O 1
ATOM 658 N N . ALA A 1 89 ? -1.963 -9.214 -1.535 1.00 84.88 89 ALA A N 1
ATOM 659 C CA . ALA A 1 89 ? -2.570 -10.542 -1.635 1.00 84.88 89 ALA A CA 1
ATOM 660 C C . ALA A 1 89 ? -1.609 -11.668 -1.214 1.00 84.88 89 ALA A C 1
ATOM 662 O O . ALA A 1 89 ? -2.028 -12.661 -0.626 1.00 84.88 89 ALA A O 1
ATOM 663 N N . ASN A 1 90 ? -0.311 -11.489 -1.464 1.00 87.00 90 ASN A N 1
ATOM 664 C CA . ASN A 1 90 ? 0.735 -12.424 -1.057 1.00 87.00 90 ASN A CA 1
ATOM 665 C C . ASN A 1 90 ? 1.221 -12.217 0.392 1.00 87.00 90 ASN A C 1
ATOM 667 O O . ASN A 1 90 ? 2.128 -12.922 0.830 1.00 87.00 90 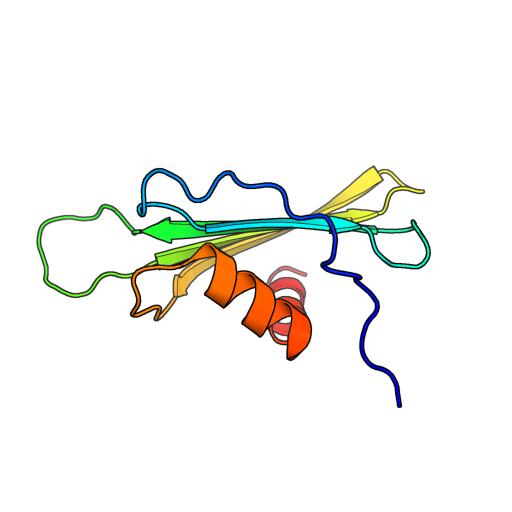ASN A O 1
ATOM 671 N N . GLY A 1 91 ? 0.690 -11.232 1.127 1.00 84.06 91 GLY A N 1
ATOM 672 C CA . GLY A 1 91 ? 1.127 -10.897 2.489 1.00 84.06 91 GLY A CA 1
ATOM 673 C C . GLY A 1 91 ? 2.516 -10.246 2.577 1.00 84.06 91 GLY A C 1
ATOM 674 O O . GLY A 1 91 ? 3.070 -10.115 3.664 1.00 84.06 91 GLY A O 1
ATOM 675 N N . GLN A 1 92 ? 3.093 -9.813 1.455 1.00 86.19 92 GLN A N 1
ATOM 676 C CA . GLN A 1 92 ? 4.461 -9.288 1.389 1.00 86.19 92 GLN A CA 1
ATOM 677 C C . GLN A 1 92 ? 4.577 -7.868 1.965 1.00 86.19 92 GLN A C 1
ATOM 679 O O . GLN A 1 92 ? 5.635 -7.509 2.475 1.00 86.19 92 GLN A O 1
ATOM 684 N N . LEU A 1 93 ? 3.492 -7.081 1.962 1.00 81.56 93 LEU A N 1
ATOM 685 C CA . LEU A 1 93 ? 3.475 -5.736 2.564 1.00 81.56 93 LEU A CA 1
ATOM 686 C C . LEU A 1 93 ? 3.712 -5.758 4.083 1.00 81.56 93 LEU A C 1
ATOM 688 O O . LEU A 1 93 ? 4.288 -4.821 4.633 1.00 81.56 93 LEU A O 1
ATOM 692 N N . GLN A 1 94 ? 3.346 -6.850 4.763 1.00 78.94 94 GLN A N 1
ATOM 693 C CA . GLN A 1 94 ? 3.596 -7.005 6.197 1.00 78.94 94 GLN A CA 1
ATOM 694 C C . GLN A 1 94 ? 5.096 -6.986 6.522 1.00 78.94 94 GLN A C 1
ATOM 696 O O . GLN A 1 94 ? 5.490 -6.387 7.521 1.00 78.94 94 GLN A O 1
ATOM 701 N N . GLY A 1 95 ? 5.932 -7.601 5.678 1.00 79.31 95 GLY A N 1
ATOM 702 C CA . GLY A 1 95 ? 7.381 -7.639 5.889 1.00 79.31 95 GLY A CA 1
ATOM 703 C C . GLY A 1 95 ? 8.004 -6.243 5.894 1.00 79.31 95 GLY A C 1
ATOM 704 O O . GLY A 1 95 ? 8.858 -5.949 6.723 1.00 79.31 95 GLY A O 1
ATOM 705 N N . TYR A 1 96 ? 7.512 -5.348 5.038 1.00 79.25 96 TYR A N 1
ATOM 706 C CA . TYR A 1 96 ? 7.974 -3.963 5.001 1.00 79.25 96 TYR A CA 1
ATOM 707 C C . TYR A 1 96 ? 7.499 -3.155 6.220 1.00 79.25 96 TYR A C 1
ATOM 709 O O . TYR A 1 96 ? 8.249 -2.325 6.723 1.00 79.25 96 TYR A O 1
ATOM 717 N N . LEU A 1 97 ? 6.296 -3.412 6.750 1.00 75.75 97 LEU A N 1
ATOM 718 C CA . LEU A 1 97 ? 5.821 -2.759 7.981 1.00 75.75 97 LEU A CA 1
ATOM 719 C C . LEU A 1 97 ? 6.609 -3.205 9.221 1.00 75.75 97 LEU A C 1
ATOM 721 O O . LEU A 1 97 ? 6.823 -2.402 10.122 1.00 75.75 97 LEU A O 1
ATOM 725 N N . GLN A 1 98 ? 7.057 -4.462 9.267 1.00 74.94 98 GLN A N 1
ATOM 726 C CA . GLN A 1 98 ? 7.871 -4.983 10.372 1.00 74.94 98 GLN A CA 1
ATOM 727 C C . GLN A 1 98 ? 9.278 -4.384 10.418 1.00 74.94 98 GLN A C 1
ATOM 729 O O . GLN A 1 98 ? 9.836 -4.266 11.499 1.00 74.94 98 GLN A O 1
ATOM 734 N N . LEU A 1 99 ? 9.841 -3.987 9.274 1.00 61.03 99 LEU A N 1
ATOM 735 C CA . LEU A 1 99 ? 11.139 -3.302 9.214 1.00 61.03 99 LEU A CA 1
ATOM 736 C C . LEU A 1 99 ? 11.084 -1.855 9.733 1.00 61.03 99 LEU A C 1
ATOM 738 O O . LEU A 1 99 ? 12.130 -1.252 9.955 1.00 61.03 99 LEU A O 1
ATOM 742 N N . ALA A 1 100 ? 9.884 -1.296 9.903 1.00 57.06 100 ALA A N 1
ATOM 743 C CA . ALA A 1 100 ? 9.674 0.076 10.355 1.00 57.06 100 ALA A CA 1
ATOM 744 C C . ALA A 1 100 ? 9.329 0.206 11.852 1.00 57.06 100 ALA A C 1
ATOM 746 O O . ALA A 1 100 ? 9.187 1.331 12.335 1.00 57.06 100 ALA A O 1
ATOM 747 N N . ALA A 1 101 ? 9.167 -0.915 12.564 1.00 51.69 101 ALA A N 1
ATOM 748 C CA . ALA A 1 101 ? 8.866 -0.985 13.997 1.00 51.69 101 ALA A CA 1
ATOM 749 C C . ALA A 1 101 ? 10.108 -1.384 14.804 1.00 51.69 101 ALA A C 1
ATOM 751 O O . ALA A 1 101 ? 10.260 -0.852 15.927 1.00 51.69 101 ALA A O 1
#